Protein AF-B8JCD0-F1 (afdb_monomer_lite)

Secondary structure (DSSP, 8-state):
-----------------PPPP--TT-EEEEEEEEEEEETTEEEEEEEETTEEEEEEEES--PPTT-EEEEEEEEEEEEEE-TTT--EEEEEEEEEE-

Foldseek 3Di:
DDDDDPPPPPPPCPWPPQDPPADAFDKFKFFFQDWDDQPQWIWTFGQGPRGTAIETEGDDPDDHRDIWMWGFHHKDAQDARPRPRDTDRIYTYTYTD

Organism: Anaeromyxobacter dehalogenans (strain ATCC BAA-258 / DSM 21875 / 2CP-1) (NCBI:txid455488)

Sequence (97 aa):
MRKAFVLVVLVSCTSPTAPPPTGPNATITGTVVERVDAAPYSLLRLETEKGQVWVAVPKAEVPKRSKVTVKNGAVLRNFESKQSGRKFEAVVFGVLE

Structure (mmCIF, N/CA/C/O backbone):
data_AF-B8JCD0-F1
#
_entry.id   AF-B8JCD0-F1
#
loop_
_atom_site.group_PDB
_atom_site.id
_atom_site.type_symbol
_atom_site.label_atom_id
_atom_site.label_alt_id
_atom_site.label_comp_id
_atom_site.label_asym_id
_atom_site.label_entity_id
_atom_site.label_seq_id
_atom_site.pdbx_PDB_ins_code
_atom_site.Cartn_x
_atom_site.Cartn_y
_atom_site.Cartn_z
_atom_site.occupancy
_atom_site.B_iso_or_equiv
_atom_site.auth_seq_id
_atom_site.auth_comp_id
_atom_site.auth_asym_id
_atom_site.auth_atom_id
_atom_site.pdbx_PDB_model_num
ATOM 1 N N . MET A 1 1 ? -43.404 -28.033 -0.509 1.00 40.44 1 MET A N 1
ATOM 2 C CA . MET A 1 1 ? -41.979 -28.206 -0.863 1.00 40.44 1 MET A CA 1
ATOM 3 C C . MET A 1 1 ? -41.267 -26.881 -0.662 1.00 40.44 1 MET A C 1
ATOM 5 O O . MET A 1 1 ? -41.801 -25.847 -1.034 1.00 40.44 1 MET A O 1
ATOM 9 N N . ARG A 1 2 ? -40.128 -26.915 0.030 1.00 45.78 2 ARG A N 1
ATOM 10 C CA . ARG A 1 2 ? -39.329 -25.751 0.423 1.00 45.78 2 ARG A CA 1
ATOM 11 C C . ARG A 1 2 ? -38.382 -25.402 -0.719 1.00 45.78 2 ARG A C 1
ATOM 13 O O . ARG A 1 2 ? -37.653 -26.289 -1.148 1.00 45.78 2 ARG A O 1
ATOM 20 N N . LYS A 1 3 ? -38.343 -24.140 -1.136 1.00 35.25 3 LYS A N 1
ATOM 21 C CA . LYS A 1 3 ? -37.116 -23.468 -1.585 1.00 35.25 3 LYS A CA 1
ATOM 22 C C . LYS A 1 3 ? -37.370 -21.966 -1.571 1.00 35.25 3 LYS A C 1
ATOM 24 O O . LYS A 1 3 ? -37.990 -21.406 -2.465 1.00 35.25 3 LYS A O 1
ATOM 29 N N . ALA A 1 4 ? -36.957 -21.376 -0.454 1.00 42.38 4 ALA A N 1
ATOM 30 C CA . ALA A 1 4 ? -36.911 -19.947 -0.241 1.00 42.38 4 ALA A CA 1
ATOM 31 C C . ALA A 1 4 ? -36.020 -19.309 -1.310 1.00 42.38 4 ALA A C 1
ATOM 33 O O . ALA A 1 4 ? -34.884 -19.734 -1.526 1.00 42.38 4 ALA A O 1
ATOM 34 N N . PHE A 1 5 ? -36.571 -18.303 -1.976 1.00 41.03 5 PHE A N 1
ATOM 35 C CA . PHE A 1 5 ? -35.842 -17.384 -2.827 1.00 41.03 5 PHE A CA 1
ATOM 36 C C . PHE A 1 5 ? -34.943 -16.557 -1.902 1.00 41.03 5 PHE A C 1
ATOM 38 O O . PHE A 1 5 ? -35.424 -15.727 -1.132 1.00 41.03 5 PHE A O 1
ATOM 45 N N . VAL A 1 6 ? -33.643 -16.852 -1.904 1.00 41.8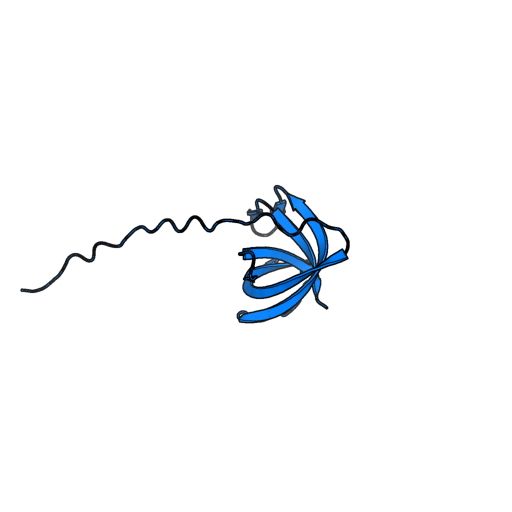8 6 VAL A N 1
ATOM 46 C CA . VAL A 1 6 ? -32.644 -16.019 -1.236 1.00 41.88 6 VAL A CA 1
ATOM 47 C C . VAL A 1 6 ? -32.595 -14.706 -2.007 1.00 41.88 6 VAL A C 1
ATOM 49 O O . VAL A 1 6 ? -32.038 -14.631 -3.101 1.00 41.88 6 VAL A O 1
ATOM 52 N N . LEU A 1 7 ? -33.228 -13.682 -1.441 1.00 42.00 7 LEU A N 1
ATOM 53 C CA . LEU A 1 7 ? -33.023 -12.293 -1.812 1.00 42.00 7 LEU A CA 1
ATOM 54 C C . LEU A 1 7 ? -31.566 -11.956 -1.468 1.00 42.00 7 LEU A C 1
ATOM 56 O O . LEU A 1 7 ? -31.231 -11.661 -0.322 1.00 42.00 7 LEU A O 1
ATOM 60 N N . VAL A 1 8 ? -30.684 -12.086 -2.458 1.00 45.97 8 VAL A N 1
ATOM 61 C CA . VAL A 1 8 ? -29.310 -11.594 -2.389 1.00 45.97 8 VAL A CA 1
ATOM 62 C C . VAL A 1 8 ? -29.40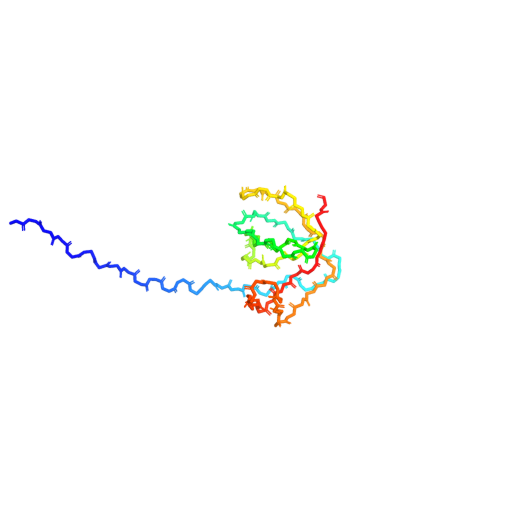1 -10.081 -2.266 1.00 45.97 8 VAL A C 1
ATOM 64 O O . VAL A 1 8 ? -29.741 -9.379 -3.217 1.00 45.97 8 VAL A O 1
ATOM 67 N N . VAL A 1 9 ? -29.143 -9.587 -1.060 1.00 45.81 9 VAL A N 1
ATOM 68 C CA . VAL A 1 9 ? -28.967 -8.166 -0.794 1.00 45.81 9 VAL A CA 1
ATOM 69 C C . VAL A 1 9 ? -27.755 -7.717 -1.608 1.00 45.81 9 VAL A C 1
ATOM 71 O O . VAL A 1 9 ? -26.617 -8.045 -1.274 1.00 45.81 9 VAL A O 1
ATOM 74 N N . LEU A 1 10 ? -27.991 -6.983 -2.696 1.00 50.22 10 LEU A N 1
ATOM 75 C CA . LEU A 1 10 ? -26.960 -6.203 -3.373 1.00 50.22 10 LEU A CA 1
ATOM 76 C C . LEU A 1 10 ? -26.592 -5.031 -2.454 1.00 50.22 10 LEU A C 1
ATOM 78 O O . LEU A 1 10 ? -26.999 -3.893 -2.670 1.00 50.22 10 LEU A O 1
ATOM 82 N N . VAL A 1 11 ? -25.839 -5.316 -1.388 1.00 43.97 11 VAL A N 1
ATOM 83 C CA . VAL A 1 11 ? -25.064 -4.287 -0.699 1.00 43.97 11 VAL A CA 1
ATOM 84 C C . VAL A 1 11 ? -23.915 -3.960 -1.639 1.00 43.97 11 VAL A C 1
ATOM 86 O O . VAL A 1 11 ? -22.860 -4.595 -1.608 1.00 43.97 11 VAL A O 1
ATOM 89 N N . SER A 1 12 ? -24.129 -2.979 -2.510 1.00 41.97 12 SER A N 1
ATOM 90 C CA . SER A 1 12 ? -23.037 -2.229 -3.114 1.00 41.97 12 SER A CA 1
ATOM 91 C C . SER A 1 12 ? -22.290 -1.560 -1.967 1.00 41.97 12 SER A C 1
ATOM 93 O O . SER A 1 12 ? -22.624 -0.456 -1.544 1.00 41.97 12 SER A O 1
ATOM 95 N N . CYS A 1 13 ? -21.324 -2.275 -1.391 1.00 37.00 13 CYS A N 1
ATOM 96 C CA . CYS A 1 13 ? -20.417 -1.736 -0.398 1.00 37.00 13 CYS A CA 1
ATOM 97 C C . CYS A 1 13 ? -19.464 -0.797 -1.141 1.00 37.00 13 CYS A C 1
ATOM 99 O O . CYS A 1 13 ? -18.337 -1.158 -1.477 1.00 37.00 13 CYS A O 1
ATOM 101 N N . THR A 1 14 ? -19.949 0.402 -1.462 1.00 42.88 14 THR A N 1
ATOM 102 C CA . THR A 1 14 ? -19.099 1.550 -1.754 1.00 42.88 14 THR A CA 1
ATOM 103 C C . THR A 1 14 ? -18.325 1.804 -0.472 1.00 42.88 14 THR A C 1
ATOM 105 O O . THR A 1 14 ? -18.816 2.448 0.453 1.00 42.88 14 THR A O 1
ATOM 108 N N . SER A 1 15 ? -17.147 1.189 -0.370 1.00 49.41 15 SER A N 1
ATOM 109 C CA . SER A 1 15 ? -16.234 1.439 0.734 1.00 49.41 15 SER A CA 1
ATOM 110 C C . SER A 1 15 ? -15.933 2.939 0.738 1.00 49.41 15 SER A C 1
ATOM 112 O O . SER A 1 15 ? -15.548 3.463 -0.310 1.00 49.41 15 SER A O 1
ATOM 114 N N . PRO A 1 16 ? -16.110 3.651 1.861 1.00 47.72 16 PRO A N 1
ATOM 115 C CA . PRO A 1 16 ? -15.621 5.011 1.969 1.00 47.72 16 PRO A CA 1
ATOM 116 C C . PRO A 1 16 ? -14.094 4.955 1.865 1.00 47.72 16 PRO A C 1
ATOM 118 O O . PRO A 1 16 ? -13.403 4.571 2.810 1.00 47.72 16 PRO A O 1
ATOM 121 N N . THR A 1 17 ? -13.562 5.282 0.686 1.00 56.53 17 THR A N 1
ATOM 122 C CA . THR A 1 17 ? -12.140 5.568 0.496 1.00 56.53 17 THR A CA 1
ATOM 123 C C . THR A 1 17 ? -11.865 6.856 1.258 1.00 56.53 17 THR A C 1
ATOM 125 O O . THR A 1 17 ? -12.041 7.957 0.739 1.00 56.53 17 THR A O 1
ATOM 128 N N . ALA A 1 18 ? -11.514 6.734 2.537 1.00 59.94 18 ALA A N 1
ATOM 129 C CA . AL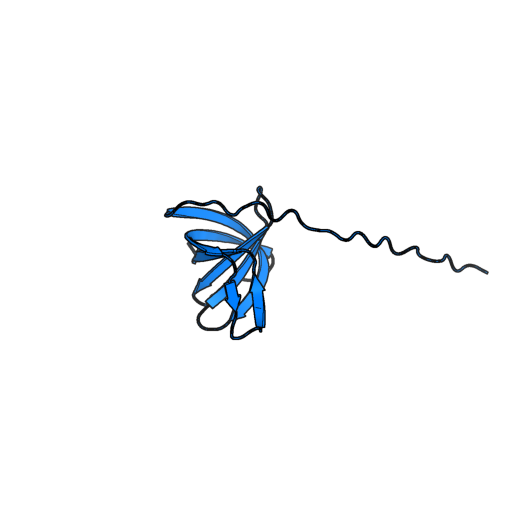A A 1 18 ? -11.034 7.870 3.299 1.00 59.94 18 ALA A CA 1
ATOM 130 C C . ALA A 1 18 ? -9.784 8.434 2.604 1.00 59.94 18 ALA A C 1
ATOM 132 O O . ALA A 1 18 ? -8.949 7.657 2.122 1.00 59.94 18 ALA A O 1
ATOM 133 N N . PRO A 1 19 ? -9.638 9.768 2.526 1.00 61.75 19 PRO A N 1
ATOM 134 C CA . PRO A 1 19 ? -8.468 10.366 1.910 1.00 61.75 19 PRO A CA 1
ATOM 135 C C . PRO A 1 19 ? -7.210 9.861 2.633 1.00 61.75 19 PRO A C 1
ATOM 137 O O . PRO A 1 19 ? -7.148 9.919 3.867 1.00 61.75 19 PRO A O 1
ATOM 140 N N . PRO A 1 20 ? -6.210 9.342 1.896 1.00 63.47 20 PRO A N 1
ATOM 141 C CA . PRO A 1 20 ? -4.994 8.832 2.5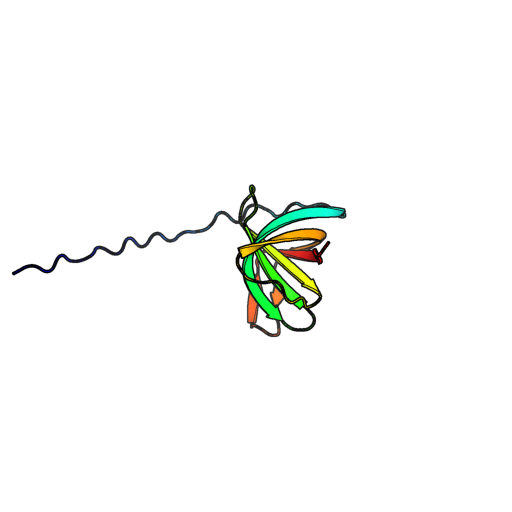04 1.00 63.47 20 PRO A CA 1
ATOM 142 C C . PRO A 1 20 ? -4.301 9.939 3.309 1.00 63.47 20 PRO A C 1
ATOM 144 O O . PRO A 1 20 ? -4.360 11.114 2.920 1.00 63.47 20 PRO A O 1
ATOM 147 N N . PRO A 1 21 ? -3.623 9.593 4.419 1.00 60.94 21 PRO A N 1
ATOM 148 C CA . PRO A 1 21 ? -2.866 10.563 5.195 1.00 60.94 21 PRO A CA 1
ATOM 149 C C . PRO A 1 21 ? -1.882 11.285 4.270 1.00 60.94 21 PRO A C 1
ATOM 151 O O . PRO A 1 21 ? -1.023 10.673 3.637 1.00 60.94 21 PRO A O 1
ATOM 154 N N . THR A 1 22 ? -2.076 12.594 4.137 1.00 54.47 22 THR A N 1
ATOM 155 C CA . THR A 1 22 ? -1.343 13.429 3.188 1.00 54.47 22 THR A CA 1
ATOM 156 C C . THR A 1 22 ? -0.242 14.143 3.963 1.00 54.47 22 THR A C 1
ATOM 158 O O . THR A 1 22 ? -0.504 15.106 4.674 1.00 54.47 22 THR A O 1
ATOM 161 N N . GLY A 1 23 ? 0.981 13.626 3.890 1.00 60.56 23 GLY A N 1
ATOM 162 C CA . GLY A 1 23 ? 2.144 14.241 4.521 1.00 60.56 23 GLY A CA 1
ATOM 163 C C . GLY A 1 23 ? 3.420 13.482 4.160 1.00 60.56 23 GLY A C 1
ATOM 164 O O . GLY A 1 23 ? 3.445 12.261 4.345 1.00 60.56 23 GLY A O 1
ATOM 165 N N . PRO A 1 24 ? 4.463 14.150 3.635 1.00 55.66 24 PRO A N 1
ATOM 166 C CA . PRO A 1 24 ? 5.769 13.519 3.502 1.00 55.66 24 PRO A CA 1
ATOM 167 C C . PRO A 1 24 ? 6.238 13.114 4.904 1.00 55.66 24 PRO A C 1
ATOM 169 O O . PRO A 1 24 ? 6.133 13.910 5.837 1.00 55.66 24 PRO A O 1
ATOM 172 N N . ASN A 1 25 ? 6.727 11.879 5.059 1.00 63.88 25 ASN A N 1
ATOM 173 C CA . ASN A 1 25 ? 7.169 11.296 6.335 1.00 63.88 25 ASN A CA 1
ATOM 174 C C . ASN A 1 25 ? 6.050 10.811 7.285 1.00 63.88 25 ASN A C 1
ATOM 176 O O . ASN A 1 25 ? 6.325 10.523 8.449 1.00 63.88 25 ASN A O 1
ATOM 180 N N . ALA A 1 26 ? 4.802 10.693 6.819 1.00 79.81 26 ALA A N 1
ATOM 181 C CA . ALA A 1 26 ? 3.753 10.031 7.598 1.00 79.81 26 ALA A CA 1
ATOM 182 C C . ALA A 1 26 ? 3.983 8.510 7.647 1.00 79.81 26 ALA A C 1
ATOM 184 O O . ALA A 1 26 ? 4.506 7.927 6.704 1.00 79.81 26 ALA A O 1
ATOM 185 N N . THR A 1 27 ? 3.536 7.838 8.702 1.00 87.81 27 THR A N 1
ATOM 186 C CA . THR A 1 27 ? 3.569 6.371 8.771 1.00 87.81 27 THR A CA 1
ATOM 187 C C . THR A 1 27 ? 2.152 5.822 8.677 1.00 87.81 27 THR A C 1
ATOM 189 O O . THR A 1 27 ? 1.227 6.340 9.304 1.00 87.81 27 THR A O 1
ATOM 192 N N . ILE A 1 28 ? 1.968 4.784 7.865 1.00 89.94 28 ILE A N 1
ATOM 193 C CA . ILE A 1 28 ? 0.700 4.083 7.685 1.00 89.94 28 ILE A CA 1
ATOM 194 C C . ILE A 1 28 ? 0.857 2.688 8.264 1.00 89.94 28 ILE A C 1
ATOM 196 O O . 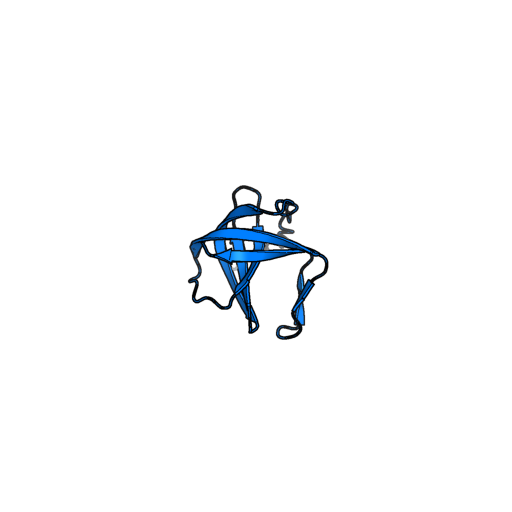ILE A 1 28 ? 1.586 1.863 7.719 1.00 89.94 28 ILE A O 1
ATOM 200 N N . THR A 1 29 ? 0.143 2.412 9.347 1.00 91.88 29 THR A N 1
ATOM 201 C CA . THR A 1 29 ? 0.068 1.069 9.919 1.00 91.88 29 THR A CA 1
ATOM 202 C C . THR A 1 29 ? -1.288 0.466 9.598 1.00 91.88 29 THR A C 1
ATOM 204 O O . THR A 1 29 ? -2.325 1.092 9.822 1.00 91.88 29 THR A O 1
ATOM 207 N N . GLY A 1 30 ? -1.292 -0.758 9.082 1.00 93.25 30 GLY A N 1
ATOM 208 C CA . GLY A 1 30 ? -2.528 -1.454 8.755 1.00 93.25 30 GLY A CA 1
ATOM 209 C C . GLY A 1 30 ? -2.325 -2.927 8.450 1.00 93.25 30 GLY A C 1
ATOM 210 O O . GLY A 1 30 ? -1.201 -3.416 8.332 1.00 93.25 30 GLY A O 1
ATOM 211 N N . THR A 1 31 ? -3.434 -3.642 8.333 1.00 95.31 31 THR A N 1
ATOM 212 C CA . THR A 1 31 ? -3.448 -5.067 8.000 1.00 95.31 31 THR A CA 1
ATOM 213 C C . THR A 1 31 ? -3.574 -5.245 6.495 1.00 95.31 31 THR A C 1
ATOM 215 O O . THR A 1 31 ? -4.465 -4.669 5.876 1.00 95.31 31 THR A O 1
ATOM 218 N N . VAL A 1 32 ? -2.719 -6.063 5.885 1.00 94.81 32 VAL A N 1
ATOM 219 C CA . VAL A 1 32 ? -2.801 -6.367 4.452 1.00 94.81 32 VAL A CA 1
ATOM 220 C C . VAL A 1 32 ? -4.055 -7.189 4.170 1.00 94.81 32 VAL A C 1
ATOM 222 O O . VAL A 1 32 ? -4.137 -8.359 4.540 1.00 94.81 32 VAL A O 1
ATOM 225 N N . VAL A 1 33 ? -5.019 -6.607 3.466 1.00 94.38 33 VAL A N 1
ATOM 226 C CA . VAL A 1 33 ? -6.236 -7.308 3.027 1.00 94.38 33 VAL A CA 1
ATOM 227 C C . VAL A 1 33 ? -6.142 -7.768 1.573 1.00 94.38 33 VAL A C 1
ATOM 229 O O . VAL A 1 33 ? -6.715 -8.791 1.202 1.00 94.38 33 VAL A O 1
ATOM 232 N N . GLU A 1 34 ? -5.350 -7.074 0.755 1.00 91.31 34 GLU A N 1
ATOM 233 C CA . GLU A 1 34 ? -5.127 -7.401 -0.654 1.00 91.31 34 GLU A CA 1
ATOM 234 C C . GLU A 1 34 ? -3.665 -7.137 -1.026 1.00 91.31 34 GLU A C 1
ATOM 236 O O . GLU A 1 34 ? -3.049 -6.196 -0.527 1.00 91.31 34 GLU A O 1
ATOM 241 N N . ARG A 1 35 ? -3.116 -7.963 -1.920 1.00 90.56 35 ARG A N 1
ATOM 242 C CA . ARG A 1 35 ? -1.788 -7.773 -2.503 1.00 90.56 35 ARG A CA 1
ATOM 243 C C . ARG A 1 35 ? -1.859 -8.013 -4.001 1.00 90.56 35 ARG A C 1
ATOM 245 O O . ARG A 1 35 ? -2.461 -8.991 -4.441 1.00 90.56 35 ARG A O 1
ATOM 252 N N . VAL A 1 36 ? -1.218 -7.128 -4.749 1.00 88.88 36 VAL A N 1
ATOM 253 C CA . VAL A 1 36 ? -1.067 -7.193 -6.199 1.00 88.88 36 VAL A CA 1
ATOM 254 C C . VAL A 1 36 ? 0.399 -6.962 -6.508 1.00 88.88 36 VAL A C 1
ATOM 256 O O . VAL A 1 36 ? 0.950 -5.918 -6.168 1.00 88.88 36 VAL A O 1
ATOM 259 N N . ASP A 1 37 ? 1.038 -7.923 -7.155 1.00 86.19 37 ASP A N 1
ATOM 260 C CA . ASP A 1 37 ? 2.427 -7.775 -7.567 1.00 86.19 37 ASP A CA 1
ATOM 261 C C . ASP A 1 37 ? 2.499 -7.139 -8.959 1.00 86.19 37 ASP A C 1
ATOM 263 O O . ASP A 1 37 ? 1.882 -7.615 -9.910 1.00 86.19 37 ASP A O 1
ATOM 267 N N . ALA A 1 38 ? 3.247 -6.041 -9.067 1.00 82.44 38 ALA A N 1
ATOM 268 C CA . ALA A 1 38 ? 3.467 -5.286 -10.295 1.00 82.44 38 ALA A CA 1
ATOM 269 C C . ALA A 1 38 ? 4.926 -4.802 -10.318 1.00 82.44 38 ALA A C 1
ATOM 271 O O . ALA A 1 38 ? 5.238 -3.698 -9.872 1.00 82.44 38 ALA A O 1
ATOM 272 N N . ALA A 1 39 ? 5.833 -5.664 -10.794 1.00 81.69 39 ALA A N 1
ATOM 273 C CA . ALA A 1 39 ? 7.275 -5.425 -10.746 1.00 81.69 39 ALA A CA 1
ATOM 274 C C . ALA A 1 39 ? 7.672 -4.074 -11.385 1.00 81.69 39 ALA A C 1
ATOM 276 O O . ALA A 1 39 ? 7.364 -3.849 -12.554 1.00 81.69 39 ALA A O 1
ATOM 277 N N . PRO A 1 40 ? 8.412 -3.203 -10.676 1.00 87.12 40 PRO A N 1
ATOM 278 C CA . PRO A 1 40 ? 9.260 -3.518 -9.520 1.00 87.12 40 PRO A CA 1
ATOM 279 C C . PRO A 1 40 ? 8.594 -3.358 -8.137 1.00 87.12 40 PRO A C 1
ATOM 281 O O . PRO A 1 40 ? 9.283 -3.435 -7.121 1.00 87.12 40 PRO A O 1
ATOM 284 N N . TYR A 1 41 ? 7.278 -3.163 -8.071 1.00 90.06 41 TYR A N 1
ATOM 285 C CA . TYR A 1 41 ? 6.538 -2.870 -6.843 1.00 90.06 41 TYR A CA 1
ATOM 286 C C . TYR A 1 41 ? 5.535 -3.968 -6.455 1.00 90.06 41 TYR A C 1
ATOM 288 O O . TYR A 1 41 ? 5.104 -4.790 -7.265 1.00 90.06 41 TYR A O 1
ATOM 296 N N . SER A 1 42 ? 5.127 -3.951 -5.193 1.00 91.25 42 SER A N 1
ATOM 297 C CA . SER A 1 42 ? 3.963 -4.674 -4.688 1.00 91.25 42 SER A CA 1
ATOM 298 C C . SER A 1 42 ? 2.957 -3.647 -4.178 1.00 91.25 42 SER A C 1
ATOM 300 O O . SER A 1 42 ? 3.273 -2.818 -3.326 1.00 91.25 42 SER A O 1
ATOM 302 N N . LEU A 1 43 ? 1.743 -3.677 -4.721 1.00 91.25 43 LEU A N 1
ATOM 303 C CA . LEU A 1 43 ? 0.637 -2.858 -4.253 1.00 91.25 43 LEU A CA 1
ATOM 304 C C . LEU A 1 43 ? -0.094 -3.623 -3.155 1.00 91.25 43 LEU A C 1
ATOM 306 O O . LEU A 1 43 ? -0.629 -4.709 -3.385 1.00 91.25 43 LEU A O 1
ATOM 310 N N . LEU A 1 44 ? -0.121 -3.049 -1.964 1.00 92.81 44 LEU A N 1
ATOM 311 C CA . LEU A 1 44 ? -0.772 -3.590 -0.785 1.00 92.81 44 LEU A CA 1
ATOM 312 C C . LEU A 1 44 ? -1.996 -2.737 -0.470 1.00 92.81 44 LEU A C 1
ATOM 314 O O . LEU A 1 44 ? -1.899 -1.516 -0.359 1.00 92.81 44 LEU A O 1
ATOM 318 N N . ARG A 1 45 ? -3.152 -3.374 -0.303 1.00 93.31 45 ARG A N 1
ATOM 319 C CA . ARG A 1 45 ? -4.326 -2.729 0.282 1.00 93.31 45 ARG A CA 1
ATOM 320 C C . ARG A 1 45 ? -4.269 -2.962 1.777 1.00 93.31 45 ARG A C 1
ATOM 322 O O . ARG A 1 45 ? -4.380 -4.105 2.226 1.00 93.31 45 ARG A O 1
ATOM 329 N N . LEU A 1 46 ? -4.066 -1.890 2.526 1.00 93.31 46 LEU A N 1
ATOM 330 C CA . LEU A 1 46 ? -4.027 -1.920 3.977 1.00 93.31 46 LEU A CA 1
ATOM 331 C C . LEU A 1 46 ? -5.378 -1.503 4.533 1.00 93.31 46 LEU A C 1
ATOM 333 O O . LEU A 1 46 ? -5.935 -0.487 4.126 1.00 93.31 46 LEU A O 1
ATOM 337 N N . GLU A 1 47 ? -5.876 -2.271 5.487 1.00 92.94 47 GLU A N 1
ATOM 338 C CA . GLU A 1 47 ? -6.964 -1.870 6.362 1.00 92.94 47 GLU A CA 1
ATOM 339 C C . GLU A 1 47 ? -6.378 -1.152 7.576 1.00 92.94 47 GLU A C 1
ATOM 341 O O . GLU A 1 47 ? -5.619 -1.733 8.354 1.00 92.94 47 GLU A O 1
ATOM 346 N N . THR A 1 48 ? -6.688 0.136 7.690 1.00 89.69 48 THR A N 1
ATOM 347 C CA . THR A 1 48 ? -6.257 1.010 8.785 1.00 89.69 48 THR A CA 1
ATOM 348 C C . THR A 1 48 ? -7.478 1.453 9.586 1.00 89.69 48 THR A C 1
ATOM 350 O O . THR A 1 48 ? -8.609 1.348 9.113 1.00 89.69 48 THR A O 1
ATOM 353 N N . GLU A 1 49 ? -7.264 2.036 10.764 1.00 85.62 49 GLU A N 1
ATOM 354 C CA . GLU A 1 49 ? -8.350 2.598 11.586 1.00 85.62 49 GLU A CA 1
ATOM 355 C C . GLU A 1 49 ? -9.134 3.712 10.872 1.00 85.62 49 GLU A C 1
ATOM 357 O O . GLU A 1 49 ? -10.296 3.956 11.179 1.00 85.62 49 GLU A O 1
ATOM 362 N N . LYS A 1 50 ? -8.510 4.381 9.895 1.00 81.19 50 LYS A N 1
ATOM 363 C CA . LYS A 1 50 ? -9.127 5.455 9.105 1.00 81.19 50 LYS A CA 1
ATOM 364 C C . LYS A 1 50 ? -9.836 4.945 7.851 1.00 81.19 50 LYS A C 1
ATOM 366 O O . LYS A 1 50 ? -10.423 5.744 7.134 1.00 81.19 50 LYS A O 1
ATOM 371 N N . GLY A 1 51 ? -9.766 3.647 7.568 1.00 86.56 51 GLY A N 1
ATOM 372 C CA . GLY A 1 51 ? -10.277 3.038 6.346 1.00 86.56 51 GLY A CA 1
ATOM 373 C C . GLY A 1 51 ? -9.190 2.331 5.544 1.00 86.56 51 GLY A C 1
ATOM 374 O O . GLY A 1 51 ? -8.063 2.123 6.005 1.00 86.56 51 GLY A O 1
ATOM 375 N N . GLN A 1 52 ? -9.543 1.924 4.330 1.00 90.19 52 GLN A N 1
ATOM 376 C CA . GLN A 1 52 ? -8.647 1.161 3.469 1.00 90.19 52 GLN A CA 1
ATOM 377 C C . GLN A 1 52 ? -7.831 2.078 2.560 1.00 90.19 52 GLN A C 1
ATOM 379 O O . GLN A 1 52 ? -8.371 2.994 1.944 1.00 90.19 52 GLN A O 1
ATOM 384 N N . VAL A 1 53 ? -6.535 1.798 2.440 1.00 90.06 53 VAL A N 1
ATOM 385 C CA . VAL A 1 53 ? -5.601 2.575 1.619 1.00 90.06 53 VAL A CA 1
ATOM 386 C C . VAL A 1 53 ? -4.744 1.658 0.760 1.00 90.06 53 VAL A C 1
ATOM 388 O O . VAL A 1 53 ? -4.285 0.607 1.207 1.00 90.06 53 VAL A O 1
ATOM 391 N N . TRP A 1 54 ? -4.528 2.061 -0.489 1.00 92.69 54 TRP A N 1
ATOM 392 C CA . TRP A 1 54 ? -3.586 1.401 -1.384 1.00 92.69 54 TRP A CA 1
ATOM 393 C C . TRP A 1 54 ? -2.192 1.977 -1.208 1.00 92.69 54 TRP A C 1
ATOM 395 O O . TRP A 1 54 ? -2.016 3.194 -1.200 1.00 92.69 54 TRP A O 1
ATOM 405 N N . VAL A 1 55 ? -1.205 1.096 -1.099 1.00 92.12 55 VAL A N 1
ATOM 406 C CA . VAL A 1 55 ? 0.183 1.451 -0.823 1.00 92.12 55 VAL A CA 1
ATOM 407 C C . VAL A 1 55 ? 1.085 0.703 -1.795 1.00 92.12 55 VAL A C 1
ATOM 409 O O . VAL A 1 55 ? 1.009 -0.517 -1.887 1.00 92.12 55 VAL A O 1
ATOM 412 N N . ALA A 1 56 ? 1.917 1.414 -2.544 1.00 92.38 56 ALA A N 1
ATOM 413 C CA . ALA A 1 56 ? 2.948 0.829 -3.387 1.00 92.38 56 ALA A CA 1
ATOM 414 C C . ALA A 1 56 ? 4.263 0.807 -2.612 1.00 92.38 56 ALA A C 1
ATOM 416 O O . ALA A 1 56 ? 4.778 1.858 -2.229 1.00 92.38 56 ALA A O 1
ATOM 417 N N . VAL A 1 57 ? 4.795 -0.395 -2.405 1.00 92.56 57 VAL A N 1
ATOM 418 C CA . VAL A 1 57 ? 6.102 -0.631 -1.784 1.00 92.56 57 VAL A CA 1
ATOM 419 C C . VAL A 1 57 ? 7.025 -1.340 -2.776 1.00 92.56 57 VAL A C 1
ATOM 421 O O . VAL A 1 57 ? 6.521 -1.996 -3.696 1.00 92.56 57 VAL A O 1
ATOM 424 N N . PRO A 1 58 ? 8.362 -1.238 -2.642 1.00 91.81 58 PRO A N 1
ATOM 425 C CA . PRO A 1 58 ? 9.284 -2.108 -3.371 1.00 91.81 58 PRO A CA 1
ATOM 426 C C . PRO A 1 58 ? 8.849 -3.568 -3.246 1.00 91.81 58 PRO A C 1
ATOM 428 O O . PRO A 1 58 ? 8.319 -3.954 -2.203 1.00 91.81 58 PRO A O 1
ATOM 431 N N . LYS A 1 59 ? 9.027 -4.363 -4.310 1.00 88.81 59 LYS A N 1
ATOM 432 C CA . LYS A 1 59 ? 8.575 -5.760 -4.341 1.00 88.81 59 LYS A CA 1
ATOM 433 C C . LYS A 1 59 ? 8.992 -6.486 -3.058 1.00 88.81 59 LYS A C 1
ATOM 435 O O . LYS A 1 59 ? 10.180 -6.646 -2.795 1.00 88.81 59 LYS A O 1
ATOM 440 N N . ALA A 1 60 ? 8.001 -6.929 -2.291 1.00 86.75 60 ALA A N 1
ATOM 441 C CA . ALA A 1 60 ? 8.205 -7.520 -0.977 1.00 86.75 60 ALA A CA 1
ATOM 442 C C . ALA A 1 60 ? 7.245 -8.684 -0.759 1.00 86.75 60 ALA A C 1
ATOM 444 O O . ALA A 1 60 ? 6.067 -8.615 -1.117 1.00 86.75 60 ALA A O 1
ATOM 445 N N . GLU A 1 61 ? 7.736 -9.756 -0.142 1.00 87.06 61 GLU A N 1
ATOM 446 C CA . GLU A 1 61 ? 6.927 -10.928 0.176 1.00 87.06 61 GLU A CA 1
ATOM 447 C C . GLU A 1 61 ? 6.129 -10.737 1.467 1.00 87.06 61 GLU A C 1
ATOM 449 O O . GLU A 1 61 ? 6.425 -11.310 2.508 1.00 87.06 61 GLU A O 1
ATOM 454 N N . VAL A 1 62 ? 5.082 -9.914 1.389 1.00 86.94 62 VAL A N 1
ATOM 455 C CA . VAL A 1 62 ? 4.150 -9.708 2.501 1.00 86.94 62 VAL A CA 1
ATOM 456 C C . VAL A 1 62 ? 2.947 -10.657 2.376 1.00 86.94 62 VAL A C 1
ATOM 458 O O . VAL A 1 62 ? 2.281 -10.648 1.328 1.00 86.94 62 VAL A O 1
ATOM 461 N N . PRO A 1 63 ? 2.644 -11.472 3.405 1.00 86.75 63 PRO A N 1
ATOM 462 C CA . PRO A 1 63 ? 1.441 -12.298 3.445 1.00 86.75 63 PRO A CA 1
ATOM 463 C C . PRO A 1 63 ? 0.161 -11.463 3.579 1.00 86.75 63 PRO A C 1
ATOM 465 O O . PRO A 1 63 ? 0.150 -10.362 4.132 1.00 86.75 63 PRO A O 1
ATOM 468 N N . LYS A 1 64 ? -0.970 -12.026 3.136 1.00 86.88 64 LYS A N 1
ATOM 469 C CA . LYS A 1 64 ? -2.290 -11.487 3.501 1.00 86.88 64 LYS A CA 1
ATOM 470 C C . LYS A 1 64 ? -2.508 -11.650 5.010 1.00 86.88 64 LYS A C 1
ATOM 472 O O . LYS A 1 64 ? -2.053 -12.626 5.596 1.00 86.88 64 LYS A O 1
ATOM 477 N N . ARG A 1 65 ? -3.263 -10.728 5.611 1.00 90.38 65 ARG A N 1
ATOM 478 C CA . ARG A 1 65 ? -3.540 -10.593 7.055 1.00 90.38 65 ARG A CA 1
ATOM 479 C C . ARG A 1 65 ? -2.344 -10.202 7.924 1.00 90.38 65 ARG A C 1
ATOM 481 O O . ARG A 1 65 ? -2.497 -10.102 9.137 1.00 90.38 65 ARG A O 1
ATOM 488 N N . SER A 1 66 ? -1.183 -9.928 7.335 1.00 91.56 66 SER A N 1
ATOM 489 C CA . SER A 1 66 ? -0.050 -9.386 8.080 1.00 91.56 66 SER A CA 1
ATOM 490 C C . SER A 1 66 ? -0.282 -7.918 8.413 1.00 91.56 66 SER A C 1
ATOM 492 O O . SER A 1 66 ? -0.679 -7.134 7.550 1.00 91.56 66 SER A O 1
ATOM 494 N N . LYS A 1 67 ? -0.017 -7.540 9.664 1.00 92.88 67 LYS A N 1
ATOM 495 C CA . LYS A 1 67 ? 0.060 -6.136 10.063 1.00 92.88 67 LYS A CA 1
ATOM 496 C C . LYS A 1 67 ? 1.414 -5.590 9.626 1.00 92.88 67 LYS A C 1
ATOM 498 O O . LYS A 1 67 ? 2.439 -6.167 9.978 1.00 92.88 67 LYS A O 1
ATOM 503 N N . VAL A 1 68 ? 1.408 -4.511 8.854 1.00 93.06 68 VAL A N 1
ATOM 504 C CA . VAL A 1 68 ? 2.618 -3.857 8.352 1.00 93.06 68 VAL A CA 1
ATOM 505 C C . VAL A 1 68 ? 2.591 -2.369 8.640 1.00 93.06 68 VAL A C 1
ATOM 507 O O . VAL A 1 68 ? 1.526 -1.758 8.771 1.00 93.06 68 VAL A O 1
ATOM 510 N N . THR A 1 69 ? 3.786 -1.805 8.709 1.00 92.88 69 THR A N 1
ATOM 511 C CA . THR A 1 69 ? 4.025 -0.378 8.856 1.00 92.88 69 THR A CA 1
ATOM 512 C C . THR A 1 69 ? 4.737 0.093 7.599 1.00 92.88 69 THR A C 1
ATOM 514 O O . THR A 1 69 ? 5.759 -0.464 7.212 1.00 92.88 69 THR A O 1
ATOM 517 N N . VAL A 1 70 ? 4.159 1.082 6.924 1.00 91.56 70 VAL A N 1
ATOM 518 C CA . VAL A 1 70 ? 4.730 1.680 5.721 1.00 91.56 70 VAL A CA 1
ATOM 519 C C . VAL A 1 70 ? 5.053 3.131 6.008 1.00 91.56 70 VAL A C 1
ATOM 521 O O . VAL A 1 70 ? 4.164 3.923 6.333 1.00 91.56 70 VAL A O 1
ATOM 524 N N . LYS A 1 71 ? 6.315 3.500 5.827 1.00 90.94 71 LYS A N 1
ATOM 525 C CA . LYS A 1 71 ? 6.729 4.895 5.814 1.00 90.94 71 LYS A CA 1
ATOM 526 C C . LYS A 1 71 ? 6.314 5.526 4.485 1.00 90.94 71 LYS A C 1
ATOM 528 O O . LYS A 1 71 ? 6.805 5.142 3.422 1.00 90.94 71 LYS A O 1
ATOM 533 N N . ASN A 1 72 ? 5.376 6.467 4.544 1.00 84.00 72 ASN A N 1
ATOM 534 C CA . ASN A 1 72 ? 4.828 7.196 3.403 1.00 84.00 72 ASN A CA 1
ATOM 535 C C . ASN A 1 72 ? 5.830 8.249 2.906 1.00 84.00 72 ASN A C 1
ATOM 537 O O . ASN A 1 72 ? 6.228 9.152 3.647 1.00 84.00 72 ASN A O 1
ATOM 541 N N . GLY A 1 73 ? 6.194 8.146 1.629 1.00 72.50 73 GLY A N 1
ATOM 542 C CA . GLY A 1 73 ? 6.980 9.150 0.920 1.00 72.50 73 GLY A CA 1
ATOM 543 C C . GLY A 1 73 ? 6.123 10.136 0.121 1.00 72.50 73 GLY A C 1
ATOM 544 O O . GLY A 1 73 ? 6.392 11.335 0.161 1.00 72.50 73 GLY A O 1
ATOM 545 N N . ALA A 1 74 ? 5.104 9.658 -0.604 1.00 83.88 74 ALA A N 1
ATOM 546 C CA . ALA A 1 74 ? 4.248 10.495 -1.451 1.00 83.88 74 ALA A CA 1
ATOM 547 C C . ALA A 1 74 ? 2.887 9.846 -1.758 1.00 83.88 74 ALA A C 1
ATOM 549 O O . ALA A 1 74 ? 2.775 8.629 -1.849 1.00 83.88 74 ALA A O 1
ATOM 550 N N . VAL A 1 75 ? 1.854 10.657 -2.015 1.00 86.00 75 VAL A N 1
ATOM 551 C CA . VAL A 1 75 ? 0.544 10.178 -2.496 1.00 86.00 75 VAL A CA 1
ATOM 552 C C . VAL A 1 75 ? 0.411 10.453 -3.993 1.00 86.00 75 VAL A C 1
ATOM 554 O O . VAL A 1 75 ? 0.435 11.605 -4.421 1.00 86.00 75 VAL A O 1
ATOM 557 N N . LEU A 1 76 ? 0.224 9.400 -4.784 1.00 86.25 76 LEU A N 1
ATOM 558 C CA . LEU A 1 76 ? -0.038 9.456 -6.220 1.00 86.25 76 LEU A CA 1
ATOM 559 C C . LEU A 1 76 ? -1.542 9.320 -6.461 1.00 86.25 76 LEU A C 1
ATOM 561 O O . LEU A 1 76 ? -2.134 8.308 -6.101 1.00 86.25 76 LEU A O 1
ATOM 565 N N . ARG A 1 77 ? -2.171 10.326 -7.070 1.00 86.88 77 ARG A N 1
ATOM 566 C CA . ARG A 1 77 ? -3.595 10.287 -7.449 1.00 86.88 77 ARG A CA 1
ATOM 567 C C . ARG A 1 77 ? -3.757 9.847 -8.902 1.00 86.88 77 ARG A C 1
ATOM 569 O O . ARG A 1 77 ? -2.868 10.099 -9.709 1.00 86.88 77 ARG A O 1
ATOM 576 N N . ASN A 1 78 ? -4.900 9.243 -9.232 1.00 85.88 78 ASN A N 1
ATOM 577 C CA . ASN A 1 78 ? -5.228 8.747 -10.576 1.00 85.88 78 ASN A CA 1
ATOM 578 C C . ASN A 1 78 ? -4.146 7.811 -11.141 1.00 85.88 78 ASN A C 1
ATOM 580 O O . ASN A 1 78 ? -3.747 7.913 -12.301 1.00 85.88 78 ASN A O 1
ATOM 584 N N . PHE A 1 79 ? -3.626 6.926 -10.294 1.00 83.56 79 PHE A N 1
ATOM 585 C CA . PHE A 1 79 ? -2.540 6.031 -10.656 1.00 83.56 79 PHE A CA 1
ATOM 586 C C . PHE A 1 79 ? -3.065 4.838 -11.458 1.00 83.56 79 PHE A C 1
ATOM 588 O O . PHE A 1 79 ? -3.989 4.149 -11.032 1.00 83.56 79 PHE A O 1
ATOM 595 N N . GLU A 1 80 ? -2.441 4.547 -12.594 1.00 83.44 80 GLU A N 1
ATOM 596 C CA . GLU A 1 80 ? -2.729 3.359 -13.394 1.00 83.44 80 GLU A CA 1
ATOM 597 C C . GLU A 1 80 ? -1.517 2.426 -13.408 1.00 83.44 80 GLU A C 1
ATOM 599 O O . GLU A 1 80 ? -0.417 2.792 -13.828 1.00 83.44 80 GLU A O 1
ATOM 604 N N . SER A 1 81 ? -1.718 1.190 -12.954 1.00 78.12 81 SER A N 1
ATOM 605 C CA . SER A 1 81 ? -0.696 0.154 -13.026 1.00 78.12 81 SER A CA 1
ATOM 606 C C . SER A 1 81 ? -0.636 -0.395 -14.449 1.00 78.12 81 SER A C 1
ATOM 608 O O . SER A 1 81 ? -1.480 -1.196 -14.846 1.00 78.12 81 SER A O 1
ATOM 610 N N . LYS A 1 82 ? 0.403 -0.019 -15.203 1.00 77.38 82 LYS A N 1
ATOM 611 C CA . LYS A 1 82 ? 0.608 -0.485 -16.588 1.00 77.38 82 LYS A CA 1
ATOM 612 C C . LYS A 1 82 ? 0.668 -2.010 -16.726 1.00 77.38 82 LYS A C 1
ATOM 614 O O . LYS A 1 82 ? 0.304 -2.538 -17.766 1.00 77.38 82 LYS A O 1
ATOM 619 N N . GLN A 1 83 ? 1.128 -2.713 -15.692 1.00 74.00 83 GLN A N 1
ATOM 620 C CA . GLN A 1 83 ? 1.260 -4.173 -15.718 1.00 74.00 83 GLN A CA 1
ATOM 621 C C . GLN A 1 83 ? -0.046 -4.910 -15.438 1.00 74.00 83 GLN A C 1
ATOM 623 O O . GLN A 1 83 ? -0.259 -5.985 -15.985 1.00 74.00 83 GLN A O 1
ATOM 628 N N . SER A 1 84 ? -0.902 -4.362 -14.574 1.00 74.44 84 SER A N 1
ATOM 629 C CA . SER A 1 84 ? -2.160 -5.017 -14.190 1.00 74.44 84 SER A CA 1
ATOM 630 C C . SER A 1 84 ? -3.391 -4.424 -14.877 1.00 74.44 84 SER A C 1
ATOM 632 O O . SER A 1 84 ? -4.478 -4.977 -14.746 1.00 74.44 84 SER A O 1
ATOM 6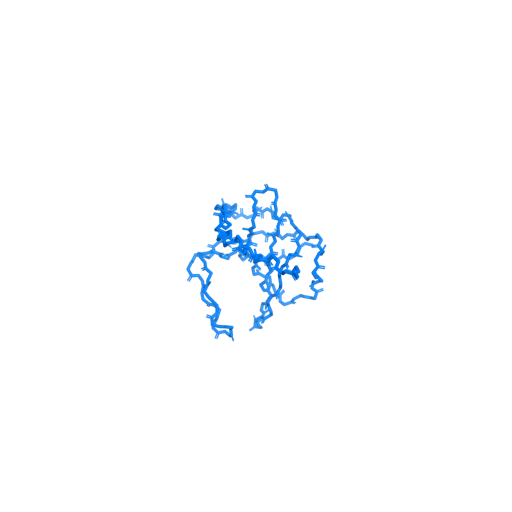34 N N . GLY A 1 85 ? -3.253 -3.282 -15.559 1.00 78.44 85 GLY A N 1
ATOM 635 C CA . GLY A 1 85 ? -4.370 -2.518 -16.123 1.00 78.44 85 GLY A CA 1
ATOM 636 C C . GLY A 1 85 ? -5.307 -1.919 -15.066 1.00 78.44 85 GLY A C 1
ATOM 637 O O . GLY A 1 85 ? -6.369 -1.400 -15.403 1.00 78.44 85 GLY A O 1
ATOM 638 N N . ARG A 1 86 ? -4.957 -2.004 -13.773 1.00 83.06 86 ARG A N 1
ATOM 639 C CA . ARG A 1 86 ? -5.791 -1.491 -12.680 1.00 83.06 86 ARG A CA 1
ATOM 640 C C . ARG A 1 86 ? -5.573 0.003 -12.488 1.00 83.06 86 ARG A C 1
ATOM 642 O O . ARG A 1 86 ? -4.436 0.467 -12.385 1.00 83.06 86 ARG A O 1
ATOM 649 N N . LYS A 1 87 ? -6.684 0.727 -12.367 1.00 85.19 87 LYS A N 1
ATOM 650 C CA . LYS A 1 87 ? -6.727 2.146 -12.011 1.00 85.19 87 LYS A CA 1
ATOM 651 C C . LYS A 1 87 ? -7.032 2.298 -10.528 1.00 85.19 87 LYS A C 1
ATOM 653 O O . LYS A 1 87 ? -7.905 1.619 -9.992 1.00 85.19 87 LYS A O 1
ATOM 658 N N . PHE A 1 88 ? -6.313 3.203 -9.890 1.00 85.25 88 PHE A N 1
ATOM 659 C CA . PHE A 1 88 ? -6.416 3.525 -8.482 1.00 85.25 88 PHE A CA 1
ATOM 660 C C . PHE A 1 88 ? -6.662 5.024 -8.352 1.00 85.25 88 PHE A C 1
ATOM 662 O O . PHE A 1 88 ? -5.949 5.838 -8.939 1.00 85.25 88 PHE A O 1
ATOM 669 N N . GLU A 1 89 ? -7.657 5.395 -7.557 1.00 86.56 89 GLU A N 1
ATOM 670 C CA . GLU A 1 89 ? -7.951 6.802 -7.282 1.00 86.56 89 GLU A CA 1
ATOM 671 C C . GLU A 1 89 ? -6.786 7.481 -6.547 1.00 86.56 89 GLU A C 1
ATOM 673 O O . GLU A 1 89 ? -6.383 8.593 -6.890 1.00 86.56 89 GLU A O 1
ATOM 678 N N . ALA A 1 90 ? -6.189 6.773 -5.585 1.00 86.38 90 ALA A N 1
ATOM 679 C CA . ALA A 1 90 ? -4.959 7.168 -4.922 1.00 86.38 90 ALA A CA 1
ATOM 680 C C . ALA A 1 90 ? -4.142 5.939 -4.501 1.00 86.38 90 ALA A C 1
ATOM 682 O O . ALA A 1 90 ? -4.693 4.946 -4.026 1.00 86.38 90 ALA A O 1
ATOM 683 N N . VAL A 1 91 ? -2.823 6.030 -4.647 1.00 89.81 91 VAL A N 1
ATOM 684 C CA . VAL A 1 91 ? -1.845 5.067 -4.141 1.00 89.81 91 VAL A CA 1
ATOM 685 C C . VAL A 1 91 ? -0.791 5.827 -3.363 1.00 89.81 91 VAL A C 1
ATOM 687 O O . VAL A 1 91 ? -0.241 6.821 -3.830 1.00 89.81 91 VAL A O 1
ATOM 690 N N . VAL A 1 92 ? -0.497 5.350 -2.167 1.00 91.12 92 VAL A N 1
ATOM 691 C CA . VAL A 1 92 ? 0.564 5.896 -1.339 1.00 91.12 92 VAL A CA 1
ATOM 692 C C . VAL A 1 92 ? 1.865 5.183 -1.675 1.00 91.12 92 VAL A C 1
ATOM 694 O O . VAL A 1 92 ? 1.971 3.975 -1.520 1.00 91.12 92 VAL A O 1
ATOM 697 N N . PHE A 1 93 ? 2.862 5.912 -2.145 1.00 90.81 93 PHE A N 1
ATOM 698 C CA . PHE A 1 93 ? 4.194 5.379 -2.357 1.00 90.81 93 PHE A CA 1
ATOM 699 C C . PHE A 1 93 ? 4.982 5.411 -1.048 1.00 90.81 93 PHE A C 1
ATOM 701 O O . PHE A 1 93 ? 5.072 6.452 -0.391 1.00 90.81 93 PHE A O 1
ATOM 708 N N . GLY A 1 94 ? 5.563 4.278 -0.671 1.00 91.12 94 GLY A N 1
ATOM 709 C CA . GLY A 1 94 ? 6.305 4.159 0.574 1.00 91.12 94 GLY A CA 1
ATOM 710 C C . GLY A 1 94 ? 7.218 2.946 0.614 1.00 91.12 94 GLY A C 1
ATOM 711 O O . GLY A 1 94 ? 7.375 2.221 -0.366 1.00 91.12 94 GLY A O 1
ATOM 712 N N . VAL A 1 95 ? 7.824 2.728 1.773 1.00 91.19 95 VAL A N 1
ATOM 713 C CA . VAL A 1 95 ? 8.680 1.571 2.055 1.00 91.19 95 VAL A CA 1
ATOM 714 C C . VAL A 1 95 ? 8.214 0.895 3.336 1.00 91.19 95 VAL A C 1
ATOM 716 O O . VAL A 1 95 ? 7.755 1.572 4.256 1.00 91.19 95 VAL A O 1
ATOM 719 N N . LEU A 1 96 ? 8.284 -0.436 3.371 1.00 91.00 96 LEU A N 1
ATOM 720 C CA . LEU A 1 96 ? 8.042 -1.186 4.603 1.00 91.00 96 LEU A CA 1
ATOM 721 C C . LEU A 1 96 ? 9.134 -0.831 5.616 1.00 91.00 96 LEU A C 1
ATOM 723 O O . LEU A 1 96 ? 10.302 -0.741 5.231 1.00 91.00 96 LEU A O 1
ATOM 727 N N . GLU A 1 97 ? 8.734 -0.612 6.866 1.00 87.19 97 GLU A N 1
ATOM 728 C CA . GLU A 1 97 ? 9.660 -0.530 8.004 1.00 87.19 97 GLU A CA 1
ATOM 729 C C . GLU A 1 97 ? 9.968 -1.908 8.593 1.00 87.19 97 GLU A C 1
ATOM 731 O O . GLU A 1 97 ? 9.089 -2.801 8.512 1.00 87.19 97 GLU A O 1
#

Radius of gyration: 16.26 Å; chains: 1; bounding box: 52×42×28 Å

pLDDT: mean 77.9, std 17.99, range [35.25, 95.31]